Protein AF-A0A447R781-F1 (afdb_monomer_lite)

Radius of gyration: 14.48 Å; chains: 1; bounding box: 41×19×34 Å

Foldseek 3Di:
DDWDDDDQKIWDDCVVPVCLPPPVNCVLPVVSDDTWMAGPVVRDTDDDPLVVLQCCCVPPVVVHRDDPPPVVVVVVSVVVVVVVPD

pLDDT: mean 86.95, std 11.41, range [53.22, 98.06]

Sequence (86 aa):
MKSWNCHTIKFWQAGKFGVNQDADYLAMNPNGLVPLLKDDETNLLLWESNAIVRYLAAQYGQNRLWVDNPARRAEGEKWMDWRIKR

InterPro domains:
  IPR004045 Glutathione S-transferase, N-terminal [PF02798] (18-57)
  IPR004045 Glutathione S-transferase, N-terminal [PS50404] (1-64)
  IPR036249 Thioredoxin-like superfamily [SSF52833] (19-66)

Secondary structure (DSSP, 8-state):
-EEEEETTEEEEE-TTTTGGGSHHHHTT-TT--S-EEEETTTTEEEE-HHHHHHHHHHHH-TTTT---SHHHHHHHHHHHHHTT--

Organism: NCBI:txid59203

Structure (mmCIF, N/CA/C/O backbone):
data_AF-A0A447R781-F1
#
_entry.id   AF-A0A447R781-F1
#
loop_
_atom_site.group_PDB
_atom_site.id
_atom_site.type_symbol
_atom_site.label_atom_id
_atom_site.label_alt_id
_atom_site.label_comp_id
_atom_site.label_asym_id
_atom_site.label_entity_id
_atom_site.label_seq_id
_atom_site.pdbx_PDB_ins_code
_atom_site.Cartn_x
_atom_site.Cartn_y
_atom_site.Cartn_z
_atom_site.occupancy
_atom_site.B_iso_or_equiv
_atom_site.auth_seq_id
_atom_site.auth_comp_id
_atom_site.auth_asym_id
_atom_site.auth_atom_id
_atom_site.pdbx_PDB_model_num
ATOM 1 N N . MET A 1 1 ? 19.175 10.895 -2.182 1.00 60.53 1 MET A N 1
ATOM 2 C CA . MET A 1 1 ? 17.817 10.339 -2.001 1.00 60.53 1 MET A CA 1
ATOM 3 C C . MET A 1 1 ? 16.996 11.278 -1.101 1.00 60.53 1 MET A C 1
ATOM 5 O O . MET A 1 1 ? 17.475 11.598 -0.022 1.00 60.53 1 MET A O 1
ATOM 9 N N . LYS A 1 2 ? 15.836 11.803 -1.539 1.00 61.56 2 LYS A N 1
ATOM 10 C CA . LYS A 1 2 ? 14.981 12.687 -0.711 1.00 61.56 2 LYS A CA 1
ATOM 11 C C . LYS A 1 2 ? 13.652 11.996 -0.391 1.00 61.56 2 LYS A C 1
ATOM 13 O O . LYS A 1 2 ? 12.920 11.610 -1.304 1.00 61.56 2 LYS A O 1
ATOM 18 N N . SER A 1 3 ? 13.354 11.856 0.895 1.00 69.38 3 SER A N 1
ATOM 19 C CA . SER A 1 3 ? 12.053 11.428 1.404 1.00 69.38 3 SER A CA 1
ATOM 20 C C . SER A 1 3 ? 11.333 12.607 2.055 1.00 69.38 3 SER A C 1
ATOM 22 O O . SER A 1 3 ? 11.963 13.556 2.526 1.00 69.38 3 SER A O 1
ATOM 24 N N . TRP A 1 4 ? 10.004 12.560 2.053 1.00 73.06 4 TRP A N 1
ATOM 25 C CA . TRP A 1 4 ? 9.175 13.458 2.850 1.00 73.06 4 TRP A CA 1
ATOM 26 C C . TRP A 1 4 ? 8.356 12.651 3.851 1.00 73.06 4 TRP A C 1
ATOM 28 O O . TRP A 1 4 ? 7.908 11.546 3.537 1.00 73.06 4 TRP A O 1
ATOM 38 N N . ASN A 1 5 ? 8.164 13.219 5.038 1.00 76.12 5 ASN A N 1
ATOM 39 C CA . ASN A 1 5 ? 7.462 12.571 6.135 1.00 76.12 5 ASN A CA 1
ATOM 40 C C . ASN A 1 5 ? 6.083 13.213 6.318 1.00 76.12 5 ASN A C 1
ATOM 42 O O . ASN A 1 5 ? 5.986 14.430 6.474 1.00 76.12 5 ASN A O 1
ATOM 46 N N . CYS A 1 6 ? 5.043 12.385 6.372 1.00 69.06 6 CYS A N 1
ATOM 47 C CA . CYS A 1 6 ? 3.747 12.727 6.944 1.00 69.06 6 CYS A CA 1
ATOM 48 C C . CYS A 1 6 ? 3.560 11.862 8.188 1.00 69.06 6 CYS A C 1
ATOM 50 O O . CYS A 1 6 ? 3.321 10.664 8.058 1.00 69.06 6 CYS A O 1
ATOM 52 N N . HIS A 1 7 ? 3.689 12.444 9.382 1.00 77.19 7 HIS A N 1
ATOM 53 C CA . HIS A 1 7 ? 3.731 11.679 10.635 1.00 77.19 7 HIS A CA 1
ATOM 54 C C . HIS A 1 7 ? 4.812 10.574 10.578 1.00 77.19 7 HIS A C 1
ATOM 56 O O . HIS A 1 7 ? 5.992 10.880 10.401 1.00 77.19 7 HIS A O 1
ATOM 62 N N . THR A 1 8 ? 4.409 9.312 10.705 1.00 78.06 8 THR A N 1
ATOM 63 C CA . THR A 1 8 ? 5.227 8.087 10.691 1.00 78.06 8 THR A CA 1
ATOM 64 C C . THR A 1 8 ? 5.382 7.478 9.293 1.00 78.06 8 THR A C 1
ATOM 66 O O . THR A 1 8 ? 6.117 6.506 9.112 1.00 78.06 8 THR A O 1
ATOM 69 N N . ILE A 1 9 ? 4.744 8.083 8.286 1.00 80.50 9 ILE A N 1
ATOM 70 C CA . ILE A 1 9 ? 4.760 7.623 6.900 1.00 80.50 9 ILE A CA 1
ATOM 71 C C . ILE A 1 9 ? 5.799 8.411 6.107 1.00 80.50 9 ILE A C 1
ATOM 73 O O . ILE A 1 9 ? 5.756 9.642 6.021 1.00 80.50 9 ILE A O 1
ATOM 77 N N . LYS A 1 10 ? 6.718 7.689 5.471 1.00 82.94 10 LYS A N 1
ATOM 78 C CA . LYS A 1 10 ? 7.757 8.223 4.592 1.00 82.94 10 LYS A CA 1
ATOM 79 C C . LYS A 1 10 ? 7.403 7.944 3.138 1.00 82.94 10 LYS A C 1
ATOM 81 O O . LYS A 1 10 ? 7.196 6.797 2.747 1.00 82.94 10 LYS A O 1
ATOM 86 N N . PHE A 1 11 ? 7.410 8.991 2.322 1.00 79.75 11 PHE A N 1
ATOM 87 C CA . PHE A 1 11 ? 7.228 8.904 0.876 1.00 79.75 11 PHE A CA 1
ATOM 88 C C . PHE A 1 11 ? 8.518 9.246 0.151 1.00 79.75 11 PHE A C 1
ATOM 90 O O . PHE A 1 11 ? 9.148 10.273 0.419 1.00 79.75 11 PHE A O 1
ATOM 97 N N . TRP A 1 12 ? 8.886 8.415 -0.818 1.00 78.50 12 TRP A N 1
ATOM 98 C CA . TRP A 1 12 ? 10.058 8.656 -1.646 1.00 78.50 12 TRP A CA 1
ATOM 99 C C . TRP A 1 12 ? 9.736 9.456 -2.904 1.00 78.50 12 TRP A C 1
ATOM 101 O O . TRP A 1 12 ? 8.888 9.074 -3.711 1.00 78.50 12 TRP A O 1
ATOM 111 N N . GLN A 1 13 ? 10.502 10.527 -3.118 1.00 64.69 13 GLN A N 1
ATOM 112 C CA . GLN A 1 13 ? 10.512 11.279 -4.368 1.00 64.69 13 GLN A CA 1
ATOM 113 C C . GLN A 1 13 ? 11.804 10.959 -5.117 1.00 64.69 13 GLN A C 1
ATOM 115 O O . GLN A 1 13 ? 12.821 11.620 -4.934 1.00 64.69 13 GLN A O 1
ATOM 120 N N . ALA A 1 14 ? 11.781 9.917 -5.942 1.00 62.50 14 ALA A N 1
ATOM 121 C CA . ALA A 1 14 ? 12.947 9.514 -6.724 1.00 62.50 14 ALA A CA 1
ATOM 122 C C . ALA A 1 14 ? 12.852 9.914 -8.211 1.00 62.50 14 ALA A C 1
ATOM 124 O O . ALA A 1 14 ? 13.859 10.300 -8.798 1.00 62.50 14 ALA A O 1
ATOM 125 N N . GLY A 1 15 ? 11.644 9.979 -8.790 1.00 60.28 15 GLY A N 1
ATOM 126 C CA . GLY A 1 15 ? 11.451 10.250 -10.224 1.00 60.28 15 GLY A CA 1
ATOM 127 C C . GLY A 1 15 ? 11.956 11.612 -10.728 1.00 60.28 15 GLY A C 1
ATOM 128 O O . GLY A 1 15 ? 12.393 11.705 -11.866 1.00 60.28 15 GLY A O 1
ATOM 129 N N . LYS A 1 16 ? 11.958 12.668 -9.898 1.00 55.72 16 LYS A N 1
ATOM 130 C CA . LYS A 1 16 ? 12.517 13.989 -10.276 1.00 55.72 16 LYS A CA 1
ATOM 131 C C . LYS A 1 16 ? 14.023 14.131 -10.032 1.00 55.72 16 LYS A C 1
ATOM 133 O O . LYS A 1 16 ? 14.610 15.100 -10.498 1.00 55.72 16 LYS A O 1
ATOM 138 N N . PHE A 1 17 ? 14.632 13.210 -9.285 1.00 64.62 17 PHE A N 1
ATOM 139 C CA . PHE A 1 17 ? 16.028 13.310 -8.848 1.00 64.62 17 PHE A CA 1
ATOM 140 C C . PHE A 1 17 ? 16.914 12.176 -9.388 1.00 64.62 17 PHE A C 1
ATOM 142 O O . PHE A 1 17 ? 18.095 12.151 -9.067 1.00 64.62 17 PHE A O 1
ATOM 149 N N . GLY A 1 18 ? 16.365 11.242 -10.177 1.00 67.00 18 GLY A N 1
ATOM 150 C CA . GLY A 1 18 ? 17.115 10.158 -10.830 1.00 67.00 18 GLY A CA 1
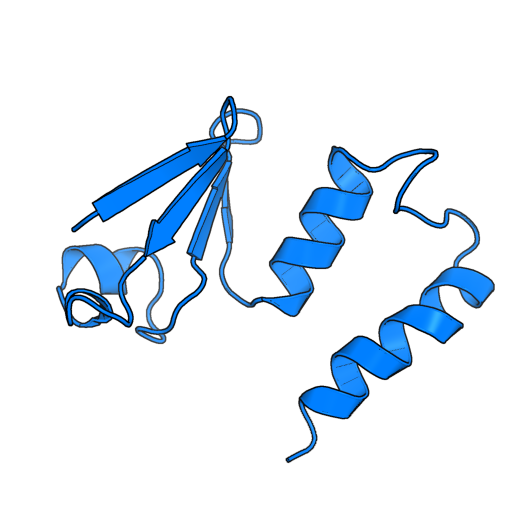ATOM 151 C C . GLY A 1 18 ? 17.637 9.058 -9.898 1.00 67.00 18 GLY A C 1
ATOM 152 O O . GLY A 1 18 ? 18.308 8.143 -10.354 1.00 67.00 18 GLY A O 1
ATOM 153 N N . VAL A 1 19 ? 17.316 9.120 -8.605 1.00 77.88 19 VAL A N 1
ATOM 154 C 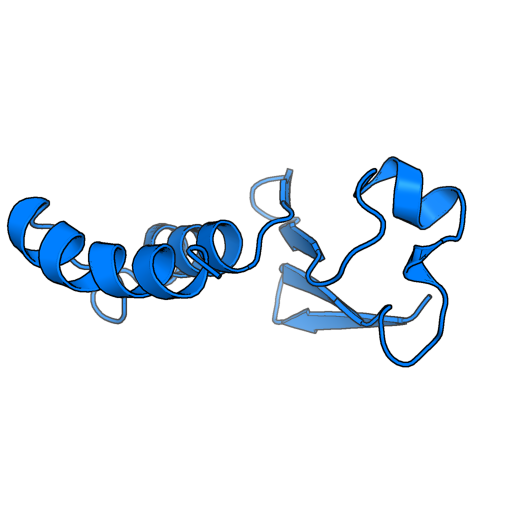CA . VAL A 1 19 ? 17.833 8.213 -7.559 1.00 77.88 19 VAL A CA 1
ATOM 155 C C . VAL A 1 19 ? 17.078 6.881 -7.465 1.00 77.88 19 VAL A C 1
ATOM 157 O O . VAL A 1 19 ? 17.373 6.053 -6.613 1.00 77.88 19 VAL A O 1
ATOM 160 N N . ASN A 1 20 ? 16.070 6.658 -8.311 1.00 80.50 20 ASN A N 1
ATOM 161 C CA . ASN A 1 20 ? 15.274 5.422 -8.324 1.00 80.50 20 ASN A CA 1
ATOM 162 C C . ASN A 1 20 ? 16.027 4.213 -8.899 1.00 80.50 20 ASN A C 1
ATOM 164 O O . ASN A 1 20 ? 15.499 3.107 -8.858 1.00 80.50 20 ASN A O 1
ATOM 168 N N . GLN A 1 21 ? 17.225 4.433 -9.438 1.00 82.81 21 GLN A N 1
ATOM 169 C CA . GLN A 1 21 ? 18.104 3.391 -9.969 1.00 82.81 21 GLN A CA 1
ATOM 170 C C . GLN A 1 21 ? 19.303 3.106 -9.051 1.00 82.81 21 GLN A C 1
ATOM 172 O O . GLN A 1 21 ? 20.105 2.225 -9.347 1.00 82.81 21 GLN A O 1
ATOM 177 N N . ASP A 1 22 ? 19.436 3.836 -7.939 1.00 87.00 22 ASP A N 1
ATOM 178 C CA . ASP A 1 22 ? 20.491 3.582 -6.960 1.00 87.00 22 ASP A CA 1
ATOM 179 C C . ASP A 1 22 ? 20.259 2.213 -6.301 1.00 87.00 22 ASP A C 1
ATOM 181 O O . ASP A 1 22 ? 19.117 1.838 -6.018 1.00 87.00 22 ASP A O 1
ATOM 185 N N . ALA A 1 23 ? 21.338 1.482 -6.005 1.00 88.06 23 ALA A N 1
ATOM 186 C CA . ALA A 1 23 ? 21.262 0.138 -5.420 1.00 88.06 23 ALA A CA 1
ATOM 187 C C . ALA A 1 23 ? 20.420 0.103 -4.131 1.00 88.06 23 ALA A C 1
ATOM 189 O O . ALA A 1 23 ? 19.596 -0.791 -3.948 1.00 88.06 23 ALA A O 1
ATOM 190 N N . ASP A 1 24 ? 20.563 1.124 -3.288 1.00 87.12 24 ASP A N 1
ATOM 191 C CA . ASP A 1 24 ? 19.796 1.281 -2.051 1.00 87.12 24 ASP A CA 1
ATOM 192 C C . ASP A 1 24 ? 18.288 1.440 -2.307 1.00 87.12 24 ASP A C 1
ATOM 194 O O . ASP A 1 24 ? 17.466 0.929 -1.546 1.00 87.12 24 ASP A O 1
ATOM 198 N N . TYR A 1 25 ? 17.899 2.130 -3.387 1.00 88.31 25 TYR A N 1
ATOM 199 C CA . TYR A 1 25 ? 16.491 2.270 -3.761 1.00 88.31 25 TYR A CA 1
ATOM 200 C C . TYR A 1 25 ? 15.941 0.965 -4.335 1.00 88.31 25 TYR A C 1
ATOM 202 O O . TYR A 1 25 ? 14.846 0.541 -3.967 1.00 88.31 25 TYR A O 1
ATOM 210 N N . LEU A 1 26 ? 16.715 0.305 -5.198 1.00 89.75 26 LEU A N 1
ATOM 211 C CA . LEU A 1 26 ? 16.352 -0.978 -5.798 1.00 89.75 26 LEU A CA 1
ATOM 212 C C . LEU A 1 26 ? 16.230 -2.099 -4.758 1.00 89.75 26 LEU A C 1
ATOM 214 O O . LEU A 1 26 ? 15.391 -2.983 -4.918 1.00 89.75 26 LEU A O 1
ATOM 218 N N . ALA A 1 27 ? 16.987 -2.029 -3.658 1.00 90.75 27 ALA A N 1
ATOM 219 C CA . ALA A 1 27 ? 16.832 -2.938 -2.524 1.00 90.75 27 ALA A CA 1
ATOM 220 C C . ALA A 1 27 ? 15.449 -2.818 -1.850 1.00 90.75 27 ALA A C 1
ATOM 222 O O . ALA A 1 27 ? 14.972 -3.776 -1.245 1.00 90.75 27 ALA A O 1
ATOM 223 N N . MET A 1 28 ? 14.794 -1.656 -1.962 1.00 90.69 28 MET A N 1
ATOM 224 C CA . MET A 1 28 ? 13.452 -1.404 -1.424 1.00 90.69 28 MET A CA 1
ATOM 225 C C . MET A 1 28 ? 12.338 -1.597 -2.461 1.00 90.69 28 MET A C 1
ATOM 227 O O . MET A 1 28 ? 11.272 -2.117 -2.135 1.00 90.69 28 MET A O 1
ATOM 231 N N . ASN A 1 29 ? 12.559 -1.152 -3.699 1.00 91.31 29 ASN A N 1
ATOM 232 C CA . ASN A 1 29 ? 11.651 -1.355 -4.822 1.00 91.31 29 ASN A CA 1
ATOM 233 C C . ASN A 1 29 ? 12.446 -1.833 -6.046 1.00 91.31 29 ASN A C 1
ATOM 235 O O . ASN A 1 29 ? 13.001 -0.993 -6.762 1.00 91.31 29 ASN A O 1
ATOM 239 N N . PRO A 1 30 ? 12.447 -3.144 -6.349 1.00 90.75 30 PRO A N 1
ATOM 240 C CA . PRO A 1 30 ? 13.226 -3.687 -7.458 1.00 90.75 30 PRO A CA 1
ATOM 241 C C . PRO A 1 30 ? 12.748 -3.184 -8.826 1.00 90.75 30 PRO A C 1
ATOM 243 O O . PRO A 1 30 ? 13.504 -3.233 -9.790 1.00 90.75 30 PRO A O 1
ATOM 246 N N . ASN A 1 31 ? 11.523 -2.655 -8.921 1.00 90.12 31 ASN A N 1
ATOM 247 C CA . ASN A 1 31 ? 11.017 -2.064 -10.159 1.00 90.12 31 ASN A CA 1
ATOM 248 C C . ASN A 1 31 ? 11.676 -0.713 -10.475 1.00 90.12 31 ASN A C 1
ATOM 250 O O . ASN A 1 31 ? 11.542 -0.214 -11.589 1.00 90.12 31 ASN A O 1
ATOM 254 N N . GLY A 1 32 ? 12.333 -0.077 -9.496 1.00 89.06 32 GLY A N 1
ATOM 255 C CA . GLY A 1 32 ? 12.966 1.228 -9.684 1.00 89.06 32 GLY A CA 1
ATOM 256 C C . GLY A 1 32 ? 11.970 2.320 -10.078 1.00 89.06 32 GLY A C 1
ATOM 257 O O . GLY A 1 32 ? 12.315 3.246 -10.807 1.00 89.06 32 GLY A O 1
ATOM 258 N N . LEU A 1 33 ? 10.714 2.218 -9.636 1.00 87.50 33 LEU A N 1
ATOM 259 C CA . LEU A 1 33 ? 9.659 3.189 -9.927 1.00 87.50 33 LEU A CA 1
ATOM 260 C C . LEU A 1 33 ? 9.211 3.910 -8.656 1.00 87.50 33 LEU A C 1
ATOM 262 O O . LEU A 1 33 ? 9.297 3.390 -7.547 1.00 87.50 33 LEU A O 1
ATOM 266 N N . VAL A 1 34 ? 8.692 5.120 -8.830 1.00 88.12 34 VAL A N 1
ATOM 267 C CA . VAL A 1 34 ? 7.940 5.828 -7.789 1.00 88.12 34 VAL A CA 1
ATOM 268 C C . VAL A 1 34 ? 6.443 5.643 -8.031 1.00 88.12 34 VAL A C 1
ATOM 270 O O . VAL A 1 34 ? 6.036 5.577 -9.192 1.00 88.12 34 VAL A O 1
ATOM 273 N N . PRO A 1 35 ? 5.599 5.639 -6.984 1.00 91.38 35 PRO A N 1
ATOM 274 C CA . PRO A 1 35 ? 5.902 5.892 -5.568 1.00 91.38 35 PRO A CA 1
ATOM 275 C C . PRO A 1 35 ? 6.375 4.659 -4.769 1.00 91.38 35 PRO A C 1
ATOM 277 O O . PRO A 1 35 ? 6.034 3.527 -5.093 1.00 91.38 35 PRO A O 1
ATOM 280 N N . LEU A 1 36 ? 7.102 4.923 -3.674 1.00 91.81 36 LEU A N 1
ATOM 281 C CA . LEU A 1 36 ? 7.451 3.970 -2.609 1.00 91.81 36 LEU A CA 1
ATOM 282 C C . LEU A 1 36 ? 7.063 4.594 -1.260 1.00 91.81 36 LEU A C 1
ATOM 284 O O . LEU A 1 36 ? 7.452 5.733 -0.972 1.00 91.81 36 LEU A O 1
ATOM 288 N N . LEU A 1 37 ? 6.300 3.849 -0.465 1.00 93.69 37 LEU A N 1
ATOM 289 C CA . LEU A 1 37 ? 5.840 4.214 0.870 1.00 93.69 37 LEU A CA 1
ATOM 290 C C . LEU A 1 37 ? 6.539 3.329 1.903 1.00 93.69 37 LEU A C 1
ATOM 292 O O . LEU A 1 37 ? 6.601 2.112 1.736 1.00 93.69 37 LEU A O 1
ATOM 296 N N . LYS A 1 38 ? 7.023 3.938 2.986 1.00 94.31 38 LYS A N 1
ATOM 297 C CA . LYS A 1 38 ? 7.391 3.225 4.209 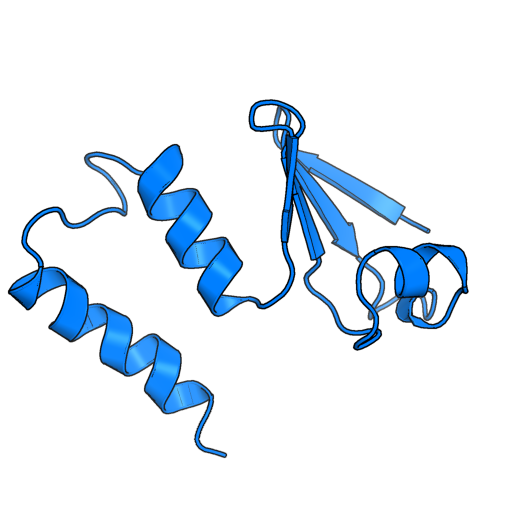1.00 94.31 38 LYS A CA 1
ATOM 298 C C . LYS A 1 38 ? 6.543 3.736 5.363 1.00 94.31 38 LYS A C 1
ATOM 300 O O . LYS A 1 38 ? 6.520 4.936 5.611 1.00 94.31 38 LYS A O 1
ATOM 305 N N . ASP A 1 39 ? 5.886 2.829 6.056 1.00 94.56 39 ASP A N 1
ATOM 306 C CA . ASP A 1 39 ? 5.132 3.099 7.266 1.00 94.56 39 ASP A CA 1
ATOM 307 C C . ASP A 1 39 ? 5.889 2.523 8.460 1.00 94.56 39 ASP A C 1
ATOM 309 O O . ASP A 1 39 ? 6.031 1.304 8.583 1.00 94.56 39 ASP A O 1
ATOM 313 N N . ASP A 1 40 ? 6.435 3.393 9.309 1.00 93.56 40 ASP A N 1
ATOM 314 C CA . ASP A 1 40 ? 7.181 2.945 10.483 1.00 93.56 40 ASP A CA 1
ATOM 315 C C . ASP A 1 40 ? 6.247 2.448 11.613 1.00 93.56 40 ASP A C 1
ATOM 317 O O . ASP A 1 40 ? 6.710 1.683 12.457 1.00 93.56 40 ASP A O 1
ATOM 321 N N . GLU A 1 41 ? 4.949 2.803 11.631 1.00 93.19 41 GLU A N 1
ATOM 322 C CA . GLU A 1 41 ? 3.992 2.306 12.644 1.00 93.19 41 GLU A CA 1
ATOM 323 C C . GLU A 1 41 ? 3.660 0.835 12.437 1.00 93.19 41 GLU A C 1
ATOM 325 O O . GLU A 1 41 ? 3.645 0.052 13.386 1.00 93.19 41 GLU A O 1
ATOM 330 N N . THR A 1 42 ? 3.399 0.450 11.190 1.00 94.25 42 THR A N 1
ATOM 331 C CA . THR A 1 42 ? 3.077 -0.939 10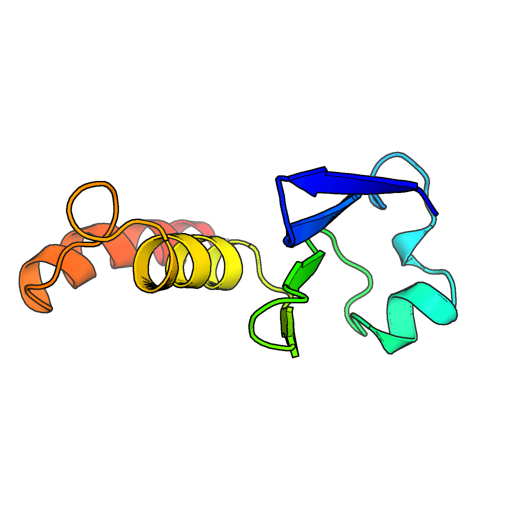.837 1.00 94.25 42 THR A CA 1
ATOM 332 C C . THR A 1 42 ? 4.301 -1.722 10.368 1.00 94.25 42 THR A C 1
ATOM 334 O O . THR A 1 42 ? 4.175 -2.890 10.002 1.00 94.25 42 THR A O 1
ATOM 337 N N . ASN A 1 43 ? 5.472 -1.076 10.327 1.00 94.44 43 ASN A N 1
ATOM 338 C CA . ASN A 1 43 ? 6.707 -1.593 9.739 1.00 94.44 43 ASN A CA 1
ATOM 339 C C . ASN A 1 43 ? 6.507 -2.118 8.298 1.00 94.44 43 ASN A C 1
ATOM 341 O O . ASN A 1 43 ? 7.030 -3.168 7.920 1.00 94.44 43 ASN A O 1
ATOM 345 N N . LEU A 1 44 ? 5.716 -1.396 7.496 1.00 95.56 44 LEU A N 1
ATOM 346 C CA . LEU A 1 44 ? 5.380 -1.770 6.122 1.00 95.56 44 LEU A CA 1
ATOM 347 C C . LEU A 1 44 ? 6.248 -1.003 5.123 1.00 95.56 44 LEU A C 1
ATOM 349 O O . LEU A 1 44 ? 6.392 0.213 5.207 1.00 95.56 44 LEU A O 1
ATOM 353 N N . LEU A 1 45 ? 6.768 -1.709 4.123 1.00 94.88 45 LEU A N 1
ATOM 354 C CA . LEU A 1 45 ? 7.393 -1.124 2.941 1.00 94.88 45 LEU A CA 1
ATOM 355 C C . LEU A 1 45 ? 6.580 -1.546 1.714 1.00 94.88 45 LEU A C 1
ATOM 357 O O . LEU A 1 45 ? 6.425 -2.740 1.465 1.00 94.88 45 LEU A O 1
ATOM 361 N N . LEU A 1 46 ? 6.032 -0.581 0.973 1.00 94.94 46 LEU A N 1
ATOM 362 C CA . LEU A 1 46 ? 5.049 -0.838 -0.079 1.00 94.94 46 LEU A CA 1
ATOM 363 C C . LEU A 1 46 ? 5.305 0.010 -1.329 1.00 94.94 46 LEU A C 1
ATOM 365 O O . LEU A 1 46 ? 5.457 1.231 -1.260 1.00 94.94 46 LEU A O 1
ATOM 369 N N . TRP A 1 47 ? 5.294 -0.651 -2.482 1.00 93.56 47 TRP A N 1
ATOM 370 C CA . TRP A 1 47 ? 5.267 -0.061 -3.822 1.00 93.56 47 TRP A CA 1
ATOM 371 C C . TRP A 1 47 ? 3.941 -0.433 -4.519 1.00 93.56 47 TRP A C 1
ATOM 373 O O . TRP A 1 47 ? 3.150 -1.187 -3.961 1.00 93.56 47 TRP A O 1
ATOM 383 N N . GLU A 1 48 ? 3.682 0.135 -5.703 1.00 93.75 48 GLU A N 1
ATOM 384 C CA . GLU A 1 48 ? 2.371 0.251 -6.385 1.00 93.75 48 GLU A CA 1
ATOM 385 C C . GLU A 1 48 ? 1.475 1.375 -5.853 1.00 93.75 48 GLU A C 1
ATOM 387 O O . GLU A 1 48 ? 0.935 1.321 -4.746 1.00 93.75 48 GLU A O 1
ATOM 392 N N . SER A 1 49 ? 1.232 2.395 -6.686 1.00 92.62 49 SER A N 1
ATOM 393 C CA . SER A 1 49 ? 0.455 3.575 -6.279 1.00 92.62 49 SER A CA 1
ATOM 394 C C . SER A 1 49 ? -0.965 3.225 -5.835 1.00 92.62 49 SER A C 1
ATOM 396 O O . SER A 1 49 ? -1.461 3.780 -4.858 1.00 92.62 49 SER A O 1
ATOM 398 N N . ASN A 1 50 ? -1.620 2.292 -6.531 1.00 94.50 50 ASN A N 1
ATOM 399 C CA . ASN A 1 50 ? -2.982 1.882 -6.199 1.00 94.50 50 ASN A CA 1
ATOM 400 C C . ASN A 1 50 ? -3.033 1.080 -4.893 1.00 94.50 50 ASN A C 1
ATOM 402 O O . ASN A 1 50 ? -3.965 1.261 -4.111 1.00 94.50 50 ASN A O 1
ATOM 406 N N . ALA A 1 51 ? -2.032 0.234 -4.633 1.00 95.44 51 ALA A N 1
ATOM 407 C CA . ALA A 1 51 ? -1.930 -0.493 -3.371 1.00 95.44 51 ALA A CA 1
ATOM 408 C C . ALA A 1 51 ? -1.686 0.471 -2.201 1.00 95.44 51 ALA A C 1
ATOM 410 O O . ALA A 1 51 ? -2.374 0.381 -1.189 1.00 95.44 51 ALA A O 1
ATOM 411 N N . ILE A 1 52 ? -0.793 1.451 -2.377 1.00 95.69 52 ILE A N 1
ATOM 412 C CA . ILE A 1 52 ? -0.523 2.509 -1.393 1.00 95.69 52 ILE A CA 1
ATOM 413 C C . ILE A 1 52 ? -1.798 3.282 -1.035 1.00 95.69 52 ILE A C 1
ATOM 415 O O . ILE A 1 52 ? -2.093 3.466 0.143 1.00 95.69 52 ILE A O 1
ATOM 419 N N . VAL A 1 53 ? -2.585 3.710 -2.028 1.00 95.19 53 VAL A N 1
ATOM 420 C CA . VAL A 1 53 ? -3.838 4.445 -1.777 1.00 95.19 53 VAL A CA 1
ATOM 421 C C . VAL A 1 53 ? -4.845 3.588 -1.006 1.00 95.19 53 VAL A C 1
ATOM 423 O O . VAL A 1 53 ? -5.443 4.074 -0.046 1.00 95.19 53 VAL A O 1
ATOM 426 N N . ARG A 1 54 ? -5.014 2.312 -1.382 1.00 95.94 54 ARG A N 1
ATOM 427 C CA . ARG A 1 54 ? -5.920 1.389 -0.676 1.00 95.94 54 ARG A CA 1
ATOM 428 C C . ARG A 1 54 ? -5.464 1.129 0.759 1.00 95.94 54 ARG A C 1
ATOM 430 O O . ARG A 1 54 ? -6.297 1.154 1.659 1.00 95.94 54 ARG A O 1
ATOM 437 N N . TYR A 1 55 ? -4.160 0.943 0.973 1.00 96.69 55 TYR A N 1
ATOM 438 C CA . TYR A 1 55 ? -3.565 0.784 2.299 1.00 96.69 55 TYR A CA 1
ATOM 439 C C . TYR A 1 55 ? -3.860 1.995 3.192 1.00 96.69 55 TYR A C 1
ATOM 441 O O . TYR A 1 55 ? -4.427 1.839 4.269 1.00 96.69 55 TYR A O 1
ATOM 449 N N . LEU A 1 56 ? -3.565 3.207 2.712 1.00 95.81 56 LEU A N 1
ATOM 450 C CA . LEU A 1 56 ? -3.813 4.440 3.464 1.00 95.81 56 LEU A CA 1
ATOM 451 C C . LEU A 1 56 ? -5.298 4.631 3.787 1.00 95.81 56 LEU A C 1
ATOM 453 O O . LEU A 1 56 ? -5.638 5.041 4.896 1.00 95.81 56 LEU A O 1
ATOM 457 N N . ALA A 1 57 ? -6.188 4.321 2.840 1.00 96.00 57 ALA A N 1
ATOM 458 C CA . ALA A 1 57 ? -7.624 4.384 3.074 1.00 96.00 57 ALA A CA 1
ATOM 459 C C . ALA A 1 57 ? -8.053 3.391 4.165 1.00 96.00 57 ALA A C 1
ATOM 461 O O . ALA A 1 57 ? -8.726 3.795 5.107 1.00 96.00 57 ALA A O 1
ATOM 462 N N . ALA A 1 58 ? -7.631 2.127 4.081 1.00 95.81 58 ALA A N 1
ATOM 463 C CA . ALA A 1 58 ? -8.007 1.093 5.044 1.00 95.81 58 ALA A CA 1
ATOM 464 C C . ALA A 1 58 ? -7.428 1.339 6.449 1.00 95.81 58 ALA A C 1
ATOM 466 O O . ALA A 1 58 ? -8.142 1.202 7.443 1.00 95.81 58 ALA A O 1
ATOM 467 N N . GLN A 1 59 ? -6.153 1.722 6.533 1.00 95.75 59 GLN A N 1
ATOM 468 C CA . GLN A 1 59 ? -5.437 1.880 7.799 1.00 95.75 59 GLN A CA 1
ATOM 469 C C . GLN A 1 59 ? -5.779 3.199 8.503 1.00 95.75 59 GLN A C 1
ATOM 471 O O . GLN A 1 59 ? -6.006 3.214 9.710 1.00 95.75 59 GLN A O 1
ATOM 476 N N . TYR A 1 60 ? -5.857 4.302 7.751 1.00 95.00 60 TYR A N 1
ATOM 477 C CA . TYR A 1 60 ? -5.954 5.659 8.308 1.00 95.00 60 TYR A CA 1
ATOM 478 C C . TYR A 1 60 ? -7.188 6.443 7.838 1.00 95.00 60 TYR A C 1
ATOM 480 O O . TYR A 1 60 ? -7.462 7.539 8.328 1.00 95.00 60 TYR A O 1
ATOM 488 N N . GLY A 1 61 ? -7.939 5.912 6.873 1.00 94.06 61 GLY A N 1
ATOM 489 C CA . GLY A 1 61 ? -9.070 6.578 6.223 1.00 94.06 61 GLY A CA 1
ATOM 490 C C . GLY A 1 61 ? -10.446 6.047 6.624 1.00 94.06 61 GLY A C 1
ATOM 491 O O . GLY A 1 61 ? -11.422 6.346 5.930 1.00 94.06 61 GLY A O 1
ATOM 492 N N . GLN A 1 62 ? -10.556 5.271 7.703 1.00 93.44 62 GLN A N 1
ATOM 493 C CA . GLN A 1 62 ? -11.839 4.782 8.222 1.00 93.44 62 GLN A CA 1
ATOM 494 C C . GLN A 1 62 ? -12.802 5.957 8.466 1.00 93.44 62 GLN A C 1
ATOM 496 O O . GLN A 1 62 ? -12.402 7.014 8.956 1.00 93.44 62 GLN A O 1
ATOM 501 N N . ASN A 1 63 ? -14.070 5.794 8.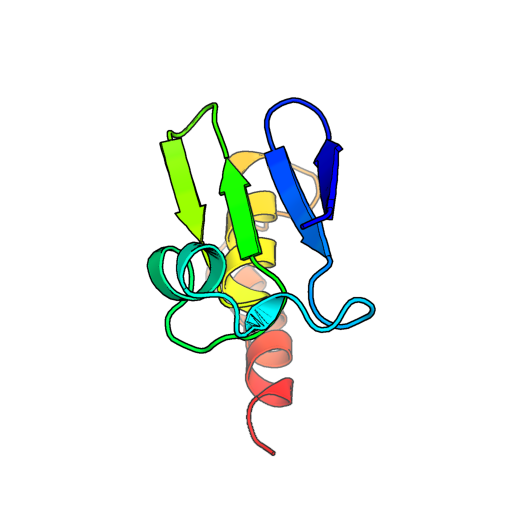075 1.00 91.75 63 ASN A N 1
ATOM 502 C CA . ASN A 1 63 ? -15.108 6.837 8.105 1.00 91.75 63 ASN A CA 1
ATOM 503 C C . ASN A 1 63 ? -14.832 8.091 7.242 1.00 91.75 63 ASN A C 1
ATOM 505 O O . ASN A 1 63 ? -15.519 9.101 7.394 1.00 91.75 63 ASN A O 1
ATOM 509 N N . ARG A 1 64 ? -13.834 8.066 6.343 1.00 93.75 64 ARG A N 1
ATOM 510 C CA . ARG A 1 64 ? -13.500 9.195 5.448 1.00 93.75 64 ARG A CA 1
ATOM 511 C C . ARG A 1 64 ? -13.310 8.761 3.997 1.00 93.75 64 ARG A C 1
ATOM 513 O O . ARG A 1 64 ? -13.987 9.269 3.113 1.00 93.75 64 ARG A O 1
ATOM 520 N N . LEU A 1 65 ? -12.372 7.846 3.765 1.00 93.06 65 LEU A N 1
ATOM 521 C CA . LEU A 1 65 ? -11.960 7.365 2.441 1.00 93.06 65 LEU A CA 1
ATOM 522 C C . LEU A 1 65 ? -12.211 5.866 2.255 1.00 93.06 65 LEU A C 1
ATOM 524 O O . LEU A 1 65 ? -12.365 5.409 1.125 1.00 93.06 65 LEU A O 1
ATOM 528 N N . TRP A 1 66 ? -12.249 5.099 3.345 1.00 95.94 66 TRP A N 1
ATOM 529 C CA . TRP A 1 66 ? -12.576 3.682 3.291 1.00 95.94 66 TRP A CA 1
ATOM 530 C C . TRP A 1 66 ? -14.084 3.462 3.208 1.00 95.94 66 TRP A C 1
ATOM 532 O O . TRP A 1 66 ? -14.855 4.072 3.948 1.00 95.94 66 TRP A O 1
ATOM 542 N N . VAL A 1 67 ? -14.495 2.562 2.316 1.00 96.19 67 VAL A N 1
ATOM 543 C CA . VAL A 1 67 ? -15.880 2.102 2.190 1.00 96.19 67 VAL A CA 1
ATOM 544 C C . VAL A 1 67 ? -15.935 0.666 2.691 1.00 96.19 67 VAL A C 1
ATOM 546 O O . VAL A 1 67 ? -15.362 -0.214 2.054 1.00 96.19 67 VAL A O 1
ATOM 549 N N . ASP A 1 68 ? -16.624 0.407 3.803 1.00 95.44 68 ASP A N 1
ATOM 550 C CA . ASP A 1 68 ? -16.648 -0.929 4.418 1.00 95.44 68 ASP A CA 1
ATOM 551 C C . ASP A 1 68 ? -17.393 -1.965 3.575 1.00 95.44 68 ASP A C 1
ATOM 553 O O . ASP A 1 68 ? -16.920 -3.094 3.422 1.00 95.44 68 ASP A O 1
ATOM 557 N N . ASN A 1 69 ? -18.530 -1.573 2.983 1.00 97.44 69 ASN A N 1
ATOM 558 C CA . ASN A 1 69 ? -19.327 -2.463 2.145 1.00 97.44 69 ASN A CA 1
ATOM 559 C C . ASN A 1 69 ? -18.519 -2.900 0.903 1.00 97.44 69 ASN A C 1
ATOM 561 O O . ASN A 1 69 ? -18.212 -2.051 0.060 1.00 97.44 69 ASN A O 1
ATOM 565 N N . PRO A 1 70 ? -18.222 -4.203 0.738 1.00 96.38 70 PRO A N 1
ATOM 566 C CA . PRO A 1 70 ? -17.336 -4.662 -0.329 1.00 96.38 70 PRO A CA 1
ATOM 567 C C . PRO A 1 70 ? -17.861 -4.381 -1.739 1.00 96.38 70 PRO A C 1
ATOM 569 O O . PRO A 1 70 ? -17.077 -4.022 -2.611 1.00 96.38 70 PRO A O 1
ATOM 572 N N . ALA A 1 71 ? -19.174 -4.493 -1.967 1.00 98.06 71 ALA A N 1
ATOM 573 C CA . ALA A 1 71 ? -19.764 -4.249 -3.282 1.00 98.06 71 ALA A CA 1
ATOM 574 C C . ALA A 1 71 ? -19.635 -2.772 -3.683 1.00 98.06 71 ALA A C 1
ATOM 576 O O . ALA A 1 71 ? -19.138 -2.461 -4.764 1.00 98.06 71 ALA A O 1
ATOM 577 N N . ARG A 1 72 ? -19.982 -1.853 -2.772 1.00 96.56 72 ARG A N 1
ATOM 578 C CA . ARG A 1 72 ? -19.822 -0.408 -2.999 1.00 96.56 72 ARG A CA 1
ATOM 579 C C . ARG A 1 72 ? -18.358 0.001 -3.144 1.00 96.56 72 ARG A C 1
ATOM 581 O O . ARG A 1 72 ? -18.046 0.892 -3.926 1.00 96.56 72 ARG A O 1
ATOM 588 N N . ARG A 1 73 ? -17.450 -0.649 -2.412 1.00 97.06 73 ARG A N 1
ATOM 589 C CA . ARG A 1 73 ? -16.008 -0.417 -2.556 1.00 97.06 73 ARG A CA 1
ATOM 590 C C . ARG A 1 73 ? -15.508 -0.867 -3.932 1.00 97.06 73 ARG A C 1
ATOM 592 O O . ARG A 1 73 ? -14.831 -0.092 -4.605 1.00 97.06 73 ARG A O 1
ATOM 599 N N . ALA A 1 74 ? -15.907 -2.055 -4.389 1.00 96.44 74 ALA A N 1
ATOM 600 C CA . ALA A 1 74 ? -15.521 -2.598 -5.692 1.00 96.44 74 ALA A CA 1
ATOM 601 C C . ALA A 1 74 ? -15.980 -1.716 -6.871 1.00 96.44 74 ALA A C 1
ATOM 603 O O . ALA A 1 74 ? -15.270 -1.594 -7.872 1.00 96.44 74 ALA A O 1
ATOM 604 N N . GLU A 1 75 ? -17.130 -1.041 -6.751 1.00 97.25 75 GLU A N 1
ATOM 605 C CA . GLU A 1 75 ? -17.587 -0.053 -7.740 1.00 97.25 75 GLU A CA 1
ATOM 606 C C . GLU A 1 75 ? -16.613 1.120 -7.921 1.00 97.25 75 GLU A C 1
ATOM 608 O O . GLU A 1 75 ? -16.510 1.648 -9.029 1.00 97.25 75 GLU A O 1
ATOM 613 N N . GLY A 1 76 ? -15.900 1.515 -6.863 1.00 93.62 76 GLY A N 1
ATOM 614 C CA . GLY A 1 76 ? -14.835 2.516 -6.910 1.00 93.62 76 GLY A CA 1
ATOM 615 C C . GLY A 1 76 ? -13.495 1.926 -7.353 1.00 93.62 76 GLY A C 1
ATOM 616 O O . GLY A 1 76 ? -12.848 2.457 -8.256 1.00 93.62 76 GLY A O 1
ATOM 617 N N . GLU A 1 77 ? -13.092 0.797 -6.764 1.00 94.75 77 GLU A N 1
ATOM 618 C CA . GLU A 1 77 ? -11.787 0.167 -7.012 1.00 94.75 77 GLU A CA 1
ATOM 619 C C . GLU A 1 77 ? -11.588 -0.249 -8.473 1.00 94.75 77 GLU A C 1
ATOM 621 O O . GLU A 1 77 ? -10.471 -0.136 -8.982 1.00 94.75 77 GLU A O 1
ATOM 626 N N . LYS A 1 78 ? -12.659 -0.625 -9.190 1.00 94.25 78 LYS A N 1
ATOM 627 C CA . LYS A 1 78 ? -12.579 -0.934 -10.628 1.00 94.25 78 LYS A CA 1
ATOM 628 C C . LYS A 1 78 ? -12.012 0.223 -11.459 1.00 94.25 78 LYS A C 1
ATOM 630 O O . LYS A 1 78 ? -11.355 -0.021 -12.467 1.00 94.25 78 LYS A O 1
A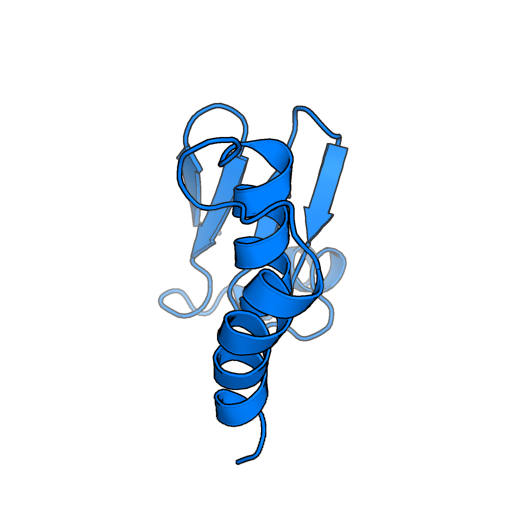TOM 635 N N . TRP A 1 79 ? -12.241 1.476 -11.052 1.00 93.69 79 TRP A N 1
ATOM 636 C CA . TRP A 1 79 ? -11.715 2.655 -11.751 1.00 93.69 79 TRP A CA 1
ATOM 637 C C . TRP A 1 79 ? -10.219 2.845 -11.520 1.00 93.69 79 TRP A C 1
ATOM 639 O O . TRP A 1 79 ? -9.516 3.327 -12.409 1.00 93.69 79 TRP A O 1
ATOM 649 N N . MET A 1 80 ? -9.720 2.426 -10.354 1.00 92.56 80 MET A N 1
ATOM 650 C CA . MET A 1 80 ? -8.288 2.427 -10.069 1.00 92.56 80 MET A CA 1
ATOM 651 C C . MET A 1 80 ? -7.560 1.445 -10.991 1.00 92.56 80 MET A C 1
ATOM 653 O O . MET A 1 80 ? -6.528 1.794 -11.566 1.00 92.56 80 MET A O 1
ATOM 657 N N . ASP A 1 81 ? -8.127 0.252 -11.187 1.00 92.12 81 ASP A N 1
ATOM 658 C CA . ASP A 1 81 ? -7.524 -0.789 -12.027 1.00 92.12 81 ASP A CA 1
ATOM 659 C C . ASP A 1 81 ? -7.754 -0.547 -13.524 1.00 92.12 81 ASP A C 1
ATOM 661 O O . ASP A 1 81 ? -6.912 -0.904 -14.346 1.00 92.12 81 ASP A O 1
ATOM 665 N N . TRP A 1 82 ? -8.847 0.125 -13.903 1.00 88.69 82 TRP A N 1
ATOM 666 C CA . TRP A 1 82 ? -9.090 0.528 -15.292 1.00 88.69 82 TRP A CA 1
ATOM 667 C C . TRP A 1 82 ? -7.943 1.376 -15.857 1.00 88.69 82 TRP A C 1
ATOM 669 O O . TRP A 1 82 ? -7.564 1.198 -17.014 1.00 88.69 82 TRP A O 1
ATOM 679 N N . ARG A 1 83 ? -7.331 2.239 -15.031 1.00 79.38 83 ARG A N 1
ATOM 680 C CA . ARG A 1 83 ? -6.185 3.071 -15.432 1.00 79.38 83 ARG A CA 1
ATOM 681 C C . ARG A 1 83 ? -4.941 2.250 -15.801 1.00 79.38 83 ARG A C 1
ATOM 683 O O . ARG A 1 83 ? -4.143 2.721 -16.603 1.00 79.38 83 ARG A O 1
ATOM 690 N N . ILE A 1 84 ? -4.774 1.056 -15.230 1.00 74.69 84 ILE A N 1
ATOM 691 C CA . ILE A 1 84 ? -3.597 0.198 -15.454 1.00 74.69 84 ILE A CA 1
ATOM 692 C C . ILE A 1 84 ? -3.665 -0.496 -16.827 1.00 74.69 84 ILE A C 1
ATOM 694 O O . ILE A 1 84 ? -2.644 -0.909 -17.359 1.00 74.69 84 ILE A O 1
ATOM 698 N N . LYS A 1 85 ? -4.848 -0.593 -17.451 1.00 68.38 85 LYS A N 1
ATOM 699 C CA . LYS A 1 85 ? -5.059 -1.329 -18.712 1.00 68.38 85 LYS A CA 1
ATOM 700 C C . LYS A 1 85 ? -4.578 -0.602 -19.986 1.00 68.38 85 LYS A C 1
ATOM 702 O O . LYS A 1 85 ? -5.271 -0.666 -20.999 1.00 68.38 85 LYS A O 1
ATOM 707 N N . ARG A 1 86 ? -3.447 0.104 -19.967 1.00 53.22 86 ARG A N 1
ATOM 708 C CA . ARG A 1 86 ? -2.894 0.773 -21.159 1.00 53.22 86 ARG A CA 1
ATOM 709 C C . ARG A 1 86 ? -1.475 0.341 -21.463 1.00 53.22 86 ARG A C 1
ATOM 711 O O . ARG A 1 86 ? -0.681 0.280 -20.505 1.00 53.22 86 ARG A O 1
#